Protein AF-A0A1C4ZMC4-F1 (afdb_monomer_lite)

Organism: NCBI:txid121616

Secondary structure (DSSP, 8-state):
-EEETTEEEE----B--HHHHHHHHHSTTGGGS------TTT-TT--GGGBPEEEEETTEEEEE------SSS---

Structure (mmCIF, N/CA/C/O backbone):
data_AF-A0A1C4ZMC4-F1
#
_entry.id   AF-A0A1C4ZMC4-F1
#
loop_
_atom_site.group_PDB
_atom_site.id
_atom_site.type_symbol
_atom_site.label_atom_id
_atom_site.label_alt_id
_atom_site.label_comp_id
_atom_site.label_asym_id
_atom_site.label_entity_id
_atom_site.label_seq_id
_atom_site.pdbx_PDB_ins_code
_atom_site.Cartn_x
_atom_site.Cartn_y
_atom_site.Cartn_z
_atom_site.occupancy
_atom_site.B_iso_or_equiv
_atom_site.auth_seq_id
_atom_site.auth_comp_id
_atom_site.auth_asym_id
_atom_site.auth_atom_id
_atom_site.pdbx_PDB_model_num
ATOM 1 N N . MET A 1 1 ? 12.102 -1.773 -3.789 1.00 90.62 1 MET A N 1
ATOM 2 C CA . MET A 1 1 ? 13.174 -1.637 -4.801 1.00 90.62 1 MET A CA 1
ATOM 3 C C . MET A 1 1 ? 13.533 -3.026 -5.289 1.00 90.62 1 MET A C 1
ATOM 5 O O . MET A 1 1 ? 13.650 -3.916 -4.454 1.00 90.62 1 MET A O 1
ATOM 9 N N . VAL A 1 2 ? 13.655 -3.215 -6.602 1.00 91.25 2 VAL A N 1
ATOM 10 C CA . VAL A 1 2 ? 13.976 -4.511 -7.219 1.00 91.25 2 VAL A CA 1
ATOM 11 C C . VAL A 1 2 ? 15.345 -4.422 -7.885 1.00 91.25 2 VAL A C 1
ATOM 13 O O . VAL A 1 2 ? 15.631 -3.447 -8.583 1.00 91.25 2 VAL A O 1
ATOM 16 N N . HIS A 1 3 ? 16.182 -5.433 -7.649 1.00 92.31 3 HIS A N 1
ATOM 17 C CA . HIS A 1 3 ? 17.475 -5.599 -8.306 1.00 92.31 3 HIS A CA 1
ATOM 18 C C . HIS A 1 3 ? 17.520 -6.936 -9.045 1.00 92.31 3 HIS A C 1
ATOM 20 O O . HIS A 1 3 ? 17.128 -7.961 -8.485 1.00 92.31 3 HIS A O 1
ATOM 26 N N . VAL A 1 4 ? 18.038 -6.927 -10.272 1.00 89.50 4 VAL A N 1
ATOM 27 C CA . VAL A 1 4 ? 18.287 -8.115 -11.098 1.00 89.50 4 VAL A CA 1
ATOM 28 C C . VAL A 1 4 ? 19.732 -8.038 -11.580 1.00 89.50 4 VAL A C 1
ATOM 30 O O . VAL A 1 4 ? 20.174 -6.991 -12.026 1.00 89.50 4 VAL A O 1
ATOM 33 N N . ALA A 1 5 ? 20.495 -9.125 -11.435 1.00 90.25 5 ALA A N 1
ATOM 34 C CA . ALA A 1 5 ? 21.912 -9.178 -11.827 1.00 90.25 5 ALA A CA 1
ATOM 35 C C . ALA A 1 5 ? 22.799 -8.043 -11.249 1.00 90.25 5 ALA A C 1
ATOM 37 O O . ALA A 1 5 ? 23.770 -7.637 -11.873 1.00 90.25 5 ALA A O 1
ATOM 38 N N . ASN A 1 6 ? 22.503 -7.590 -10.021 1.00 89.25 6 ASN A N 1
ATOM 39 C CA . ASN A 1 6 ? 23.101 -6.436 -9.320 1.00 89.25 6 ASN A CA 1
ATOM 40 C C . ASN A 1 6 ? 22.709 -5.045 -9.842 1.00 89.25 6 ASN A C 1
ATOM 42 O O . ASN A 1 6 ? 23.014 -4.061 -9.166 1.00 89.25 6 ASN A O 1
ATOM 46 N N . ASP A 1 7 ? 21.949 -4.952 -10.928 1.00 87.44 7 ASP A N 1
ATOM 47 C CA . ASP A 1 7 ? 21.415 -3.690 -11.426 1.00 87.44 7 ASP A CA 1
ATOM 48 C C . ASP A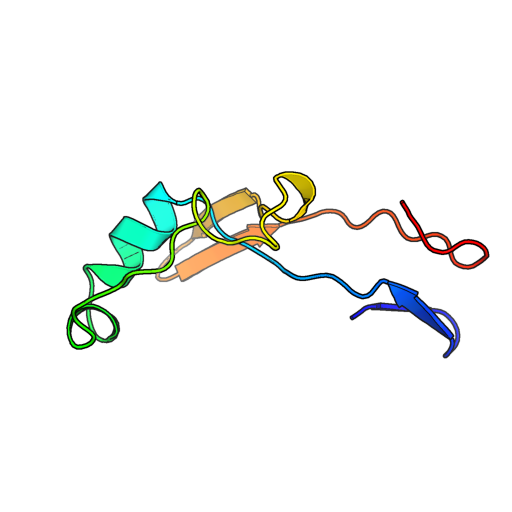 1 7 ? 20.050 -3.393 -10.809 1.00 87.44 7 ASP A C 1
ATOM 50 O O . ASP A 1 7 ? 19.231 -4.283 -10.561 1.00 87.44 7 ASP A O 1
ATOM 54 N N . ARG A 1 8 ? 19.807 -2.116 -10.506 1.00 90.31 8 ARG A N 1
ATOM 55 C CA . ARG A 1 8 ? 18.515 -1.654 -9.997 1.00 90.31 8 ARG A CA 1
ATOM 56 C C . ARG A 1 8 ? 17.570 -1.456 -11.177 1.00 90.31 8 ARG A C 1
ATOM 58 O O . ARG A 1 8 ? 17.782 -0.533 -11.948 1.00 90.31 8 ARG A O 1
ATOM 65 N N . VAL A 1 9 ? 16.511 -2.261 -11.245 1.00 90.44 9 VAL A N 1
ATOM 66 C CA . VAL A 1 9 ? 15.579 -2.298 -12.392 1.00 90.44 9 VAL A CA 1
ATOM 67 C C . VAL A 1 9 ? 14.212 -1.669 -12.104 1.00 90.44 9 VAL A C 1
ATOM 69 O O . VAL A 1 9 ? 13.453 -1.386 -13.021 1.00 90.44 9 VAL A O 1
ATOM 72 N N . LEU A 1 10 ? 13.864 -1.459 -10.827 1.00 89.88 10 LEU A N 1
ATOM 73 C CA . LEU A 1 10 ? 12.617 -0.789 -10.443 1.00 89.88 10 LEU A CA 1
ATOM 74 C C . LEU A 1 10 ? 12.736 -0.113 -9.073 1.00 89.88 10 LEU A C 1
ATOM 76 O O . LEU A 1 10 ? 13.097 -0.735 -8.063 1.00 89.88 10 LEU A O 1
ATOM 80 N N . THR A 1 11 ? 12.343 1.159 -9.020 1.00 92.19 11 THR A N 1
ATOM 81 C CA . THR A 1 11 ? 12.059 1.881 -7.774 1.00 92.19 11 THR A CA 1
ATOM 82 C C . THR A 1 11 ? 10.594 2.287 -7.776 1.00 92.19 11 THR A C 1
ATOM 84 O O . THR A 1 11 ? 10.177 3.088 -8.599 1.00 92.19 11 THR A O 1
ATOM 87 N N . THR A 1 12 ? 9.819 1.727 -6.853 1.00 92.81 12 THR A N 1
ATOM 88 C CA . THR A 1 12 ? 8.381 1.983 -6.724 1.00 92.81 12 THR A CA 1
ATOM 89 C C . THR A 1 12 ? 7.966 1.904 -5.255 1.00 92.81 12 THR A C 1
ATOM 91 O O . THR A 1 12 ? 8.787 1.544 -4.399 1.00 92.81 12 THR A O 1
ATOM 94 N N . GLN A 1 13 ? 6.707 2.224 -4.975 1.00 95.44 13 GLN A N 1
ATOM 95 C CA . GLN A 1 13 ? 6.062 2.050 -3.678 1.00 95.44 13 GLN A CA 1
ATOM 96 C C . GLN A 1 13 ? 4.947 1.008 -3.773 1.00 95.44 13 GLN A C 1
ATOM 98 O O . GLN A 1 13 ? 4.559 0.582 -4.858 1.00 95.44 13 GLN A O 1
ATOM 103 N N . LEU A 1 14 ? 4.477 0.562 -2.613 1.00 97.12 14 LEU A N 1
ATOM 104 C CA . LEU A 1 14 ? 3.340 -0.337 -2.482 1.00 97.12 14 LEU A CA 1
ATOM 105 C C . LEU A 1 14 ? 2.275 0.381 -1.675 1.00 97.12 14 LEU A C 1
ATOM 107 O O . LEU A 1 14 ? 2.582 0.955 -0.630 1.00 97.12 14 LEU A O 1
ATOM 111 N N . MET A 1 15 ? 1.043 0.333 -2.157 1.00 98.19 15 MET A N 1
ATOM 112 C CA . MET A 1 15 ? -0.100 0.973 -1.526 1.00 98.19 15 MET A CA 1
ATOM 113 C C . MET A 1 15 ? -1.206 -0.055 -1.285 1.00 98.19 15 MET A C 1
ATOM 115 O O . MET A 1 15 ? -1.281 -1.101 -1.936 1.00 98.19 15 MET A O 1
ATOM 119 N N . PHE A 1 16 ? -2.053 0.238 -0.306 1.00 98.44 16 PHE A N 1
ATOM 120 C CA . PHE A 1 16 ? -3.224 -0.562 0.036 1.00 98.44 16 PHE A CA 1
ATOM 121 C C . PHE A 1 16 ? -4.491 0.143 -0.430 1.00 98.44 16 PHE A C 1
ATOM 123 O O . PHE A 1 16 ? -4.516 1.368 -0.559 1.00 98.44 16 PHE A O 1
ATOM 130 N N . ASP A 1 17 ? -5.549 -0.636 -0.644 1.00 98.12 17 ASP A N 1
ATOM 131 C CA . ASP A 1 17 ? -6.882 -0.089 -0.868 1.00 98.12 17 ASP A CA 1
ATOM 132 C C . ASP A 1 17 ? -7.304 0.825 0.300 1.00 98.12 17 ASP A C 1
ATOM 134 O O . ASP A 1 17 ? -7.033 0.542 1.472 1.00 98.12 17 ASP A O 1
ATOM 138 N N . GLU A 1 18 ? -7.972 1.934 -0.013 1.00 98.25 18 GLU A N 1
ATOM 139 C CA . GLU A 1 18 ? -8.290 2.959 0.983 1.00 98.25 18 GLU A CA 1
ATOM 140 C C . GLU A 1 18 ? -9.319 2.482 2.025 1.00 98.25 18 GLU A C 1
ATOM 142 O O . GLU A 1 18 ? -9.272 2.889 3.192 1.00 98.25 18 GLU A O 1
ATOM 147 N N . ALA A 1 19 ? -10.220 1.565 1.658 1.00 97.38 19 ALA A N 1
ATOM 148 C CA . ALA A 1 19 ? -11.150 0.973 2.615 1.00 97.38 19 ALA A CA 1
ATOM 149 C C . ALA A 1 19 ? -10.415 0.074 3.623 1.00 97.38 19 ALA A C 1
ATOM 151 O O . ALA A 1 19 ? -10.736 0.082 4.819 1.00 97.38 19 ALA A O 1
ATOM 152 N N . LEU A 1 20 ? -9.386 -0.651 3.166 1.00 97.62 20 LEU A N 1
ATOM 153 C CA . LEU A 1 20 ? -8.521 -1.429 4.051 1.00 97.62 20 LEU A CA 1
ATOM 154 C C . LEU A 1 20 ? -7.718 -0.511 4.980 1.00 97.62 20 LEU A C 1
ATOM 156 O O . LEU A 1 20 ? -7.718 -0.738 6.190 1.00 97.62 20 LEU A O 1
ATOM 160 N N . ASN A 1 21 ? -7.114 0.560 4.453 1.00 97.75 21 ASN A N 1
ATOM 161 C CA . ASN A 1 21 ? -6.420 1.559 5.273 1.00 97.75 21 ASN A CA 1
ATOM 162 C C . ASN A 1 21 ? -7.338 2.091 6.378 1.00 97.75 21 ASN A C 1
ATOM 164 O O . ASN A 1 21 ? -6.979 2.057 7.552 1.00 97.75 21 ASN A O 1
ATOM 168 N N . SER A 1 22 ? -8.550 2.517 6.023 1.00 97.19 22 SER A N 1
ATOM 169 C CA . SER A 1 22 ? -9.528 3.044 6.981 1.00 97.19 22 SER A CA 1
ATOM 170 C C . SER A 1 22 ? -9.862 2.044 8.094 1.00 97.19 22 SER A C 1
ATOM 172 O O . SER A 1 22 ? -9.952 2.425 9.261 1.00 97.19 22 SER A O 1
ATOM 174 N N . THR A 1 23 ? -9.983 0.760 7.750 1.00 95.94 23 THR A N 1
ATOM 175 C CA . THR A 1 23 ? -10.229 -0.322 8.715 1.00 95.94 23 THR A CA 1
ATOM 176 C C . THR A 1 23 ? -9.046 -0.506 9.667 1.00 95.94 23 THR A C 1
ATOM 178 O O . THR A 1 23 ? -9.229 -0.533 10.884 1.00 95.94 23 THR A O 1
ATOM 181 N N . VAL A 1 24 ? -7.822 -0.573 9.134 1.00 96.12 24 VAL A N 1
ATOM 182 C CA . VAL A 1 24 ? -6.600 -0.764 9.932 1.00 96.12 24 VAL A CA 1
ATOM 183 C C . VAL A 1 24 ? -6.330 0.439 10.838 1.00 96.12 24 VAL A C 1
ATOM 185 O O . VAL A 1 24 ? -6.043 0.258 12.021 1.00 96.12 24 VAL A O 1
ATOM 188 N N . TYR A 1 25 ? -6.485 1.667 10.332 1.00 97.12 25 TYR A N 1
ATOM 189 C CA . TYR A 1 25 ? -6.294 2.893 11.115 1.00 97.12 25 TYR A CA 1
ATOM 190 C C . TYR A 1 25 ? -7.323 3.058 12.245 1.00 97.12 25 TYR A C 1
ATOM 192 O O . TYR A 1 25 ? -7.034 3.729 13.233 1.00 97.12 25 TYR A O 1
ATOM 200 N N . ALA A 1 26 ? -8.503 2.439 12.143 1.00 96.62 26 ALA A N 1
ATOM 201 C CA . ALA A 1 26 ? -9.503 2.444 13.212 1.00 96.62 26 ALA A CA 1
ATOM 202 C C . ALA A 1 26 ? -9.184 1.458 14.356 1.00 96.62 26 ALA A C 1
ATOM 204 O O . ALA A 1 26 ? -9.748 1.579 15.448 1.00 96.62 26 ALA A O 1
ATOM 205 N N . ALA A 1 27 ? -8.271 0.506 14.143 1.00 96.19 27 ALA A N 1
ATOM 206 C CA . ALA A 1 27 ? -7.875 -0.493 15.130 1.00 96.19 27 ALA A CA 1
ATOM 207 C C . ALA A 1 27 ? -6.607 -0.089 15.902 1.00 96.19 27 ALA A C 1
ATOM 209 O O . ALA A 1 27 ? -5.759 0.662 15.420 1.00 96.19 27 ALA A O 1
ATOM 210 N N . ALA A 1 28 ? -6.448 -0.607 17.124 1.00 96.19 28 ALA A N 1
ATOM 211 C CA . ALA A 1 28 ? -5.208 -0.436 17.876 1.00 96.19 28 ALA A CA 1
ATOM 212 C C . ALA A 1 28 ? -4.050 -1.207 17.199 1.00 96.19 28 ALA A C 1
ATOM 214 O O . ALA A 1 28 ? -4.276 -2.304 16.691 1.00 96.19 28 ALA A O 1
ATOM 215 N N . PRO A 1 29 ? -2.809 -0.688 17.221 1.00 96.25 29 PRO A N 1
ATOM 216 C CA . PRO A 1 29 ? -2.386 0.553 17.876 1.00 96.25 29 PRO A CA 1
ATOM 217 C C . PRO A 1 29 ? -2.580 1.817 17.020 1.00 96.25 29 PRO A C 1
ATOM 219 O O . PRO A 1 29 ? -2.375 2.918 17.525 1.00 96.25 29 PRO A O 1
ATOM 222 N N . TYR A 1 30 ? -2.967 1.685 15.749 1.00 96.88 30 TYR A N 1
ATOM 223 C CA . TYR A 1 30 ? -3.035 2.798 14.797 1.00 96.88 30 TYR A CA 1
ATOM 224 C C . TYR A 1 30 ? -4.083 3.848 15.163 1.00 96.88 30 TYR A C 1
ATOM 226 O O . TYR A 1 30 ? -3.837 5.033 14.967 1.00 96.88 30 TYR A O 1
ATOM 234 N N . SER A 1 31 ? -5.185 3.446 15.793 1.00 97.75 31 SER A N 1
ATOM 235 C CA . SER A 1 31 ? -6.234 4.361 16.255 1.00 97.75 31 SER A CA 1
ATOM 236 C C . SER A 1 31 ? -5.781 5.352 17.328 1.00 97.75 31 SER A C 1
ATOM 238 O O . SER A 1 31 ? -6.444 6.366 17.545 1.00 97.75 31 SER A O 1
ATOM 240 N N . ALA A 1 32 ? -4.636 5.108 17.979 1.00 97.88 32 ALA A N 1
ATOM 241 C CA . ALA A 1 32 ? -4.009 6.086 18.866 1.00 97.88 32 ALA A CA 1
ATOM 242 C C . ALA A 1 32 ? -3.416 7.282 18.095 1.00 97.88 32 ALA A C 1
ATOM 244 O O . ALA A 1 32 ? -3.228 8.357 18.667 1.00 97.88 32 ALA A O 1
ATOM 245 N N . HIS A 1 33 ? -3.124 7.113 16.802 1.00 95.44 33 HIS A N 1
ATOM 246 C CA . HIS A 1 33 ? -2.677 8.179 15.920 1.00 95.44 33 HIS A CA 1
ATOM 247 C C . HIS A 1 33 ? -3.885 8.864 15.271 1.00 95.44 33 HIS A C 1
ATOM 249 O O . HIS A 1 33 ? -4.520 8.337 14.361 1.00 95.44 33 HIS A O 1
ATOM 255 N N . THR A 1 34 ? -4.212 10.056 15.768 1.00 94.75 34 THR A N 1
ATOM 256 C CA . THR A 1 34 ? -5.348 10.854 15.290 1.00 94.75 34 THR A CA 1
ATOM 257 C C . THR A 1 34 ? -4.898 11.935 14.310 1.00 94.75 34 THR A C 1
ATOM 259 O O . THR A 1 34 ? -3.735 12.333 14.307 1.00 94.75 34 THR A O 1
ATOM 262 N N . GLY A 1 35 ? -5.831 12.432 13.492 1.00 95.19 35 GLY A N 1
ATOM 263 C CA . GLY A 1 35 ? -5.561 13.528 12.555 1.00 95.19 35 GLY A CA 1
ATOM 264 C C . GLY A 1 35 ? -4.917 13.099 11.237 1.00 95.19 35 GLY A C 1
ATOM 265 O O . GLY A 1 35 ? -4.200 13.896 10.645 1.00 95.19 35 GLY A O 1
ATOM 266 N N . ARG A 1 36 ? -5.171 11.866 10.774 1.00 94.81 36 ARG A N 1
ATOM 267 C CA . ARG A 1 36 ? -4.776 11.413 9.433 1.00 94.81 36 ARG A CA 1
ATOM 268 C C . ARG A 1 36 ? -5.285 12.402 8.378 1.00 94.81 36 ARG A C 1
ATOM 270 O O . ARG A 1 36 ? -6.489 12.626 8.276 1.00 94.81 36 ARG A O 1
ATOM 277 N N . ASP A 1 37 ? -4.363 12.954 7.601 1.00 95.69 37 ASP A N 1
ATOM 278 C CA . ASP A 1 37 ? -4.620 13.936 6.543 1.00 95.69 37 ASP A CA 1
ATOM 279 C C . ASP A 1 37 ? -4.202 13.442 5.151 1.00 95.69 37 ASP A C 1
ATOM 281 O O . ASP A 1 37 ? -4.529 14.085 4.158 1.00 95.69 37 ASP A O 1
ATOM 285 N N . THR A 1 38 ? -3.533 12.289 5.078 1.00 95.56 38 THR A N 1
ATOM 286 C CA . THR A 1 38 ? -3.060 11.680 3.834 1.00 95.56 38 THR A CA 1
ATOM 287 C C . THR A 1 38 ? -3.848 10.405 3.524 1.00 95.56 38 THR A C 1
ATOM 289 O O . THR A 1 38 ? -3.911 9.465 4.329 1.00 95.56 38 THR A O 1
ATOM 292 N N . PHE A 1 39 ? -4.448 10.387 2.343 1.00 97.81 39 PHE A N 1
ATOM 293 C CA . PHE A 1 39 ? -5.283 9.343 1.763 1.00 97.81 39 PHE A CA 1
ATOM 294 C C . PHE A 1 39 ? -4.825 9.101 0.326 1.00 97.81 39 PHE A C 1
ATOM 296 O O . PHE A 1 39 ? -4.196 9.966 -0.281 1.00 97.81 39 PHE A O 1
ATOM 303 N N . ASN A 1 40 ? -5.162 7.947 -0.246 1.00 98.06 40 ASN A N 1
ATOM 304 C CA . ASN A 1 40 ? -4.769 7.647 -1.625 1.00 98.06 40 ASN A CA 1
ATOM 305 C C . ASN A 1 40 ? -5.231 8.727 -2.631 1.00 98.06 40 ASN A C 1
ATOM 307 O O . ASN A 1 40 ? -4.544 8.981 -3.611 1.00 98.06 40 ASN A O 1
ATOM 311 N N . ASP A 1 41 ? -6.376 9.381 -2.398 1.00 97.75 41 ASP A N 1
ATOM 312 C CA . ASP A 1 41 ? -6.931 10.398 -3.304 1.00 97.75 41 ASP A CA 1
ATOM 313 C C . ASP A 1 41 ? -6.226 11.766 -3.240 1.00 97.75 41 ASP A C 1
ATOM 315 O O . ASP A 1 41 ? -6.364 12.566 -4.169 1.00 97.75 41 ASP A O 1
ATOM 319 N N . ASN A 1 42 ? -5.471 12.038 -2.171 1.00 97.19 42 ASN A N 1
ATOM 320 C CA . ASN A 1 42 ? -4.771 13.302 -1.951 1.00 97.19 42 ASN A CA 1
ATOM 321 C C . ASN A 1 42 ? -3.242 13.149 -1.846 1.00 97.19 42 ASN A C 1
ATOM 323 O O . ASN A 1 42 ? -2.534 14.144 -1.666 1.00 97.19 42 ASN A O 1
ATOM 327 N N . ASP A 1 43 ? -2.736 11.927 -2.014 1.00 97.75 43 ASP A N 1
ATOM 328 C CA . ASP A 1 43 ? -1.316 11.631 -2.117 1.00 97.75 43 ASP A CA 1
ATOM 329 C C . ASP A 1 43 ? -0.827 11.806 -3.568 1.00 97.75 43 ASP A C 1
ATOM 331 O O . ASP A 1 43 ? -1.207 11.075 -4.482 1.00 97.75 43 ASP A O 1
ATOM 335 N N . ASN A 1 44 ? 0.065 12.776 -3.792 1.00 97.25 44 ASN A N 1
ATOM 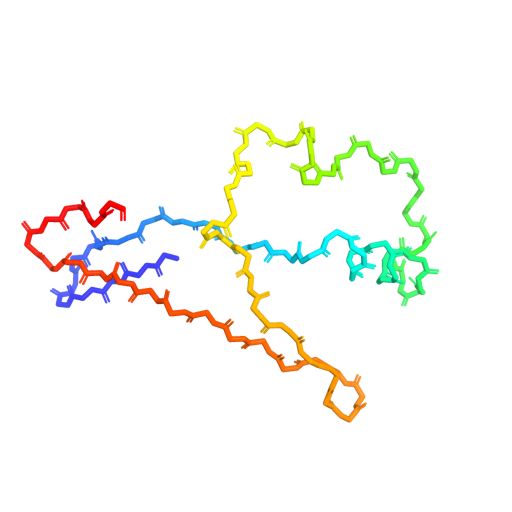336 C CA . ASN A 1 44 ? 0.570 13.132 -5.124 1.00 97.25 44 ASN A CA 1
ATOM 337 C C . ASN A 1 44 ? 1.410 12.034 -5.800 1.00 97.25 44 ASN A C 1
ATOM 339 O O . ASN A 1 44 ? 1.698 12.147 -6.992 1.00 97.25 44 ASN A O 1
ATOM 343 N N . ILE A 1 45 ? 1.853 11.017 -5.058 1.00 96.19 45 ILE A N 1
ATOM 344 C CA . ILE A 1 45 ? 2.588 9.867 -5.608 1.00 96.19 45 ILE A CA 1
ATOM 345 C C . ILE A 1 45 ? 1.704 8.627 -5.784 1.00 96.19 45 ILE A C 1
ATOM 347 O O . ILE A 1 45 ? 2.212 7.586 -6.203 1.00 96.19 45 ILE A O 1
ATOM 351 N N . TYR A 1 46 ? 0.405 8.721 -5.474 1.00 97.44 46 TYR A N 1
ATOM 352 C CA . TYR A 1 46 ? -0.529 7.623 -5.675 1.00 97.44 46 TYR A CA 1
ATOM 353 C C . TYR A 1 46 ? -0.607 7.224 -7.149 1.00 97.44 46 TYR A C 1
ATOM 355 O O . TYR A 1 46 ? -0.799 8.051 -8.044 1.00 97.44 46 TYR A O 1
ATOM 363 N N . ALA A 1 47 ? -0.512 5.920 -7.388 1.00 95.88 47 ALA A N 1
ATOM 364 C CA . ALA A 1 47 ? -0.840 5.314 -8.663 1.00 95.88 47 ALA A CA 1
ATOM 365 C C . ALA A 1 47 ? -1.572 3.995 -8.419 1.00 95.88 47 ALA A C 1
ATOM 367 O O . ALA A 1 47 ? -1.153 3.182 -7.596 1.00 95.88 47 ALA A O 1
ATOM 368 N N . GLU A 1 48 ? -2.636 3.748 -9.184 1.00 95.62 48 GLU A N 1
ATOM 369 C CA . GLU A 1 48 ? -3.429 2.516 -9.08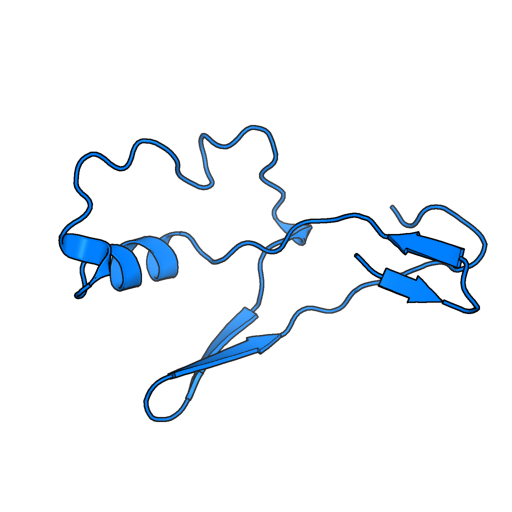2 1.00 95.62 48 GLU A CA 1
ATOM 370 C C . GLU A 1 48 ? -2.574 1.255 -9.303 1.00 95.62 48 GLU A C 1
ATOM 372 O O . GLU A 1 48 ? -2.802 0.222 -8.683 1.00 95.62 48 GLU A O 1
ATOM 377 N N . THR A 1 49 ? -1.517 1.354 -10.113 1.00 93.88 49 THR A N 1
ATOM 378 C CA . THR A 1 49 ? -0.552 0.270 -10.353 1.00 93.88 49 THR A CA 1
ATOM 379 C C . THR A 1 49 ? 0.277 -0.113 -9.122 1.00 93.88 49 THR A C 1
ATOM 381 O O . THR A 1 49 ? 0.921 -1.159 -9.139 1.00 93.88 49 THR A O 1
ATOM 384 N N . MET A 1 50 ? 0.262 0.692 -8.053 1.00 96.06 50 MET A N 1
ATOM 385 C CA . MET A 1 50 ? 0.907 0.387 -6.770 1.00 96.06 50 MET A CA 1
ATOM 386 C C . MET A 1 50 ? -0.020 -0.355 -5.798 1.00 96.06 50 MET A C 1
ATOM 388 O O . MET A 1 50 ? 0.448 -0.793 -4.743 1.00 96.06 50 MET A O 1
ATOM 392 N N . LEU A 1 51 ? -1.315 -0.499 -6.118 1.00 97.75 51 LEU A N 1
ATOM 393 C CA . LEU A 1 51 ? -2.275 -1.171 -5.247 1.00 97.75 51 LEU A CA 1
ATOM 394 C C . LEU A 1 51 ? -2.047 -2.682 -5.220 1.00 97.75 51 LEU A C 1
ATOM 396 O O . LEU A 1 51 ? -2.137 -3.382 -6.231 1.00 97.75 51 LEU A O 1
ATOM 400 N 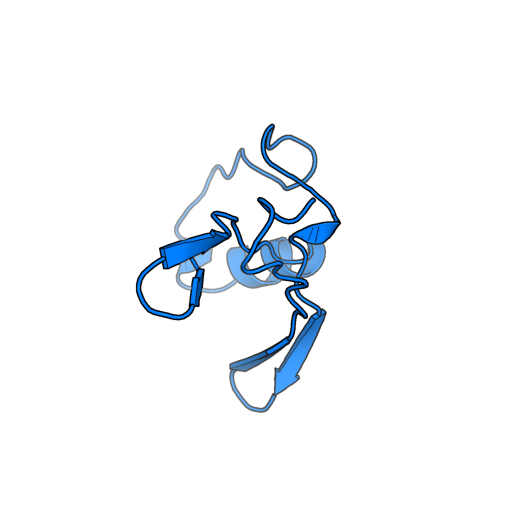N . MET A 1 52 ? -1.803 -3.203 -4.021 1.00 98.31 52 MET A N 1
ATOM 401 C CA . MET A 1 52 ? -1.744 -4.640 -3.791 1.00 98.31 52 MET A CA 1
ATOM 402 C C . MET A 1 52 ? -3.147 -5.238 -3.718 1.00 98.31 52 MET A C 1
ATOM 404 O O . MET A 1 52 ? -4.065 -4.658 -3.136 1.00 98.31 52 MET A O 1
ATOM 408 N N . LYS A 1 53 ? -3.302 -6.462 -4.225 1.00 98.19 53 LYS A N 1
ATOM 409 C CA . LYS A 1 53 ? -4.492 -7.266 -3.951 1.00 98.19 53 LYS A CA 1
ATOM 410 C C . LYS A 1 53 ? -4.329 -7.933 -2.594 1.00 98.19 53 LYS A C 1
ATOM 412 O O . LYS A 1 53 ? -3.389 -8.704 -2.412 1.00 98.19 53 LYS A O 1
ATOM 417 N N . VAL A 1 54 ? -5.257 -7.672 -1.679 1.00 98.25 54 VAL A N 1
ATOM 418 C CA . VAL A 1 54 ? -5.188 -8.151 -0.294 1.00 98.25 54 VAL A CA 1
ATOM 419 C C . VAL A 1 54 ? -6.412 -8.983 0.060 1.00 98.25 54 VAL A C 1
ATOM 421 O O . VAL A 1 54 ? -7.525 -8.675 -0.365 1.00 98.25 54 VAL A O 1
ATOM 424 N N . VAL A 1 55 ? -6.198 -10.039 0.838 1.00 97.44 55 VAL A N 1
ATOM 425 C CA . VAL A 1 55 ? -7.246 -10.831 1.487 1.00 97.44 55 VAL A CA 1
ATOM 426 C C . VAL A 1 55 ? -6.901 -11.022 2.962 1.00 97.44 55 VAL A C 1
ATOM 428 O O . VAL A 1 55 ? -5.723 -11.042 3.321 1.00 97.44 55 VAL A O 1
ATOM 431 N N . GLU A 1 56 ? -7.914 -11.168 3.811 1.00 95.94 56 GLU A N 1
ATOM 432 C CA . GLU A 1 56 ? -7.712 -11.656 5.179 1.00 95.94 56 GLU A CA 1
ATOM 433 C C . GLU A 1 56 ? -7.230 -13.113 5.134 1.00 95.94 56 GLU A C 1
ATOM 435 O O . GLU A 1 56 ? -7.738 -13.921 4.350 1.00 95.94 56 GLU A O 1
ATOM 440 N N . ASP A 1 57 ? -6.243 -13.443 5.963 1.00 97.44 57 ASP A N 1
ATOM 441 C CA . ASP A 1 57 ? -5.704 -14.795 6.105 1.00 97.44 57 ASP A CA 1
ATOM 442 C C . ASP A 1 57 ? -5.321 -15.036 7.571 1.00 97.44 57 ASP A C 1
ATOM 444 O O . ASP A 1 57 ? -4.339 -14.490 8.078 1.00 97.44 57 ASP A O 1
ATOM 448 N N . GLY A 1 58 ? -6.141 -15.818 8.279 1.00 95.38 58 GLY A N 1
ATOM 449 C CA . GLY A 1 58 ? -5.963 -16.086 9.706 1.00 95.38 58 GLY A CA 1
ATOM 450 C C . GLY A 1 58 ? -6.071 -14.826 10.569 1.00 95.38 58 GLY A C 1
ATOM 451 O O . GLY A 1 58 ? -7.103 -14.161 10.585 1.00 95.38 58 GLY A O 1
ATOM 452 N N . ASP A 1 59 ? -5.014 -14.533 11.325 1.00 93.50 59 ASP A N 1
ATOM 453 C CA . ASP A 1 59 ? -4.876 -13.343 12.172 1.00 93.50 59 ASP A CA 1
ATOM 454 C C . ASP A 1 59 ? -4.185 -12.168 11.454 1.00 93.50 59 ASP A C 1
ATOM 456 O O . ASP A 1 59 ? -3.827 -11.172 12.088 1.00 93.50 59 ASP A O 1
ATOM 460 N N . GLY A 1 60 ? -4.009 -12.264 10.133 1.00 94.19 60 GLY A N 1
ATOM 461 C CA . GLY A 1 60 ? -3.341 -11.257 9.323 1.00 94.19 60 GLY A CA 1
ATOM 462 C C . GLY A 1 60 ? -3.930 -11.104 7.924 1.00 94.19 60 GLY A C 1
ATOM 463 O O . GLY A 1 60 ? -5.106 -11.358 7.670 1.00 94.19 60 GLY A O 1
ATOM 464 N N . HIS A 1 61 ? -3.086 -10.630 7.010 1.00 97.38 61 HIS A N 1
ATOM 465 C CA . HIS A 1 61 ? -3.452 -10.371 5.624 1.00 97.38 61 HIS A CA 1
ATOM 466 C C . HIS A 1 61 ? -2.438 -11.012 4.682 1.00 97.38 61 HIS A C 1
ATOM 468 O O . HIS A 1 61 ? -1.228 -10.880 4.876 1.00 97.38 61 HIS A O 1
ATOM 474 N N . LEU A 1 62 ? -2.932 -11.622 3.609 1.00 97.94 62 LEU A N 1
ATOM 475 C CA . LEU A 1 62 ? -2.126 -12.055 2.478 1.00 97.94 62 LEU A CA 1
ATOM 476 C C . LEU A 1 62 ? -2.262 -11.031 1.352 1.00 97.94 62 LEU A C 1
ATOM 478 O O . LEU A 1 62 ? -3.366 -10.735 0.898 1.00 97.94 62 LEU A O 1
ATOM 482 N N . SER A 1 63 ? -1.129 -10.502 0.892 1.00 9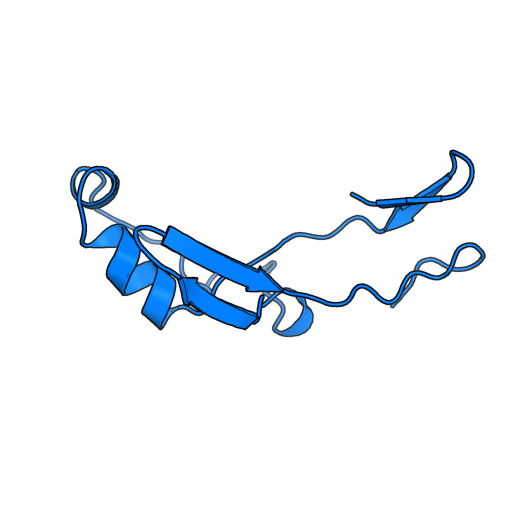7.56 63 SER A N 1
ATOM 483 C CA . SER A 1 63 ? -1.076 -9.481 -0.158 1.00 97.56 63 SER A CA 1
ATOM 484 C C . SER A 1 63 ? -0.239 -9.955 -1.339 1.00 97.56 63 SER A C 1
ATOM 486 O O . SER A 1 63 ? 0.815 -10.562 -1.149 1.00 97.56 63 SER A O 1
ATOM 488 N N . VAL A 1 64 ? -0.689 -9.658 -2.559 1.00 97.81 64 VAL A N 1
ATOM 489 C CA . VAL A 1 64 ? 0.029 -9.981 -3.798 1.00 97.81 64 VAL A CA 1
ATOM 490 C C . VAL A 1 64 ? 0.006 -8.811 -4.778 1.00 97.81 64 VAL A C 1
ATOM 492 O O . VAL A 1 64 ? -0.998 -8.111 -4.919 1.00 97.81 64 VAL A O 1
ATOM 495 N N . ILE A 1 65 ? 1.115 -8.629 -5.490 1.00 96.31 65 ILE A N 1
ATOM 496 C CA . ILE A 1 65 ? 1.259 -7.697 -6.609 1.00 96.31 65 ILE A CA 1
ATOM 497 C C . ILE A 1 65 ? 2.271 -8.279 -7.596 1.00 96.31 65 ILE A C 1
ATOM 499 O O . ILE A 1 65 ? 3.252 -8.903 -7.190 1.00 96.31 65 ILE A O 1
ATOM 503 N N . ASN A 1 66 ? 2.019 -8.104 -8.890 1.00 94.25 66 ASN A N 1
ATOM 504 C CA . ASN A 1 66 ? 2.954 -8.506 -9.933 1.00 94.25 66 ASN A CA 1
ATOM 505 C C . ASN A 1 66 ? 3.769 -7.288 -10.353 1.00 94.25 66 ASN A C 1
ATOM 507 O O . ASN A 1 66 ? 3.195 -6.274 -10.742 1.00 94.25 66 ASN A O 1
ATOM 511 N N . PHE A 1 67 ? 5.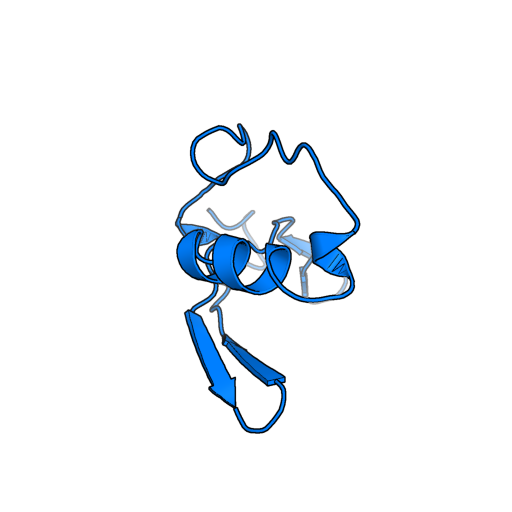093 -7.408 -10.328 1.00 90.81 67 PHE A N 1
ATOM 512 C CA . PHE A 1 67 ? 5.968 -6.425 -10.950 1.00 90.81 67 PHE A CA 1
ATOM 513 C C . PHE A 1 67 ? 6.396 -6.917 -12.324 1.00 90.81 67 PHE A C 1
ATOM 515 O O . PHE A 1 67 ? 7.086 -7.930 -12.441 1.00 90.81 67 PHE A O 1
ATOM 522 N N . SER A 1 68 ? 6.018 -6.169 -13.352 1.00 86.12 68 SER A N 1
ATOM 523 C CA . SER A 1 68 ? 6.684 -6.246 -14.646 1.00 86.12 68 SER A CA 1
ATOM 524 C C . SER A 1 68 ? 7.966 -5.431 -14.537 1.00 86.12 68 SER A C 1
ATOM 526 O O . SER A 1 68 ? 7.912 -4.215 -14.385 1.00 86.12 68 SER A O 1
ATOM 528 N N . VAL A 1 69 ? 9.114 -6.103 -14.546 1.00 82.88 69 VAL A N 1
ATOM 529 C CA . VAL A 1 69 ? 10.425 -5.449 -14.578 1.00 82.88 69 VAL A CA 1
ATOM 530 C C . VAL A 1 69 ? 11.099 -5.793 -15.890 1.00 82.88 69 VAL A C 1
ATOM 532 O O . VAL A 1 69 ? 11.050 -6.943 -16.328 1.00 82.88 69 VAL A O 1
ATOM 535 N N . ASP A 1 70 ? 11.713 -4.799 -16.510 1.00 74.19 70 ASP A N 1
ATOM 536 C CA . ASP A 1 70 ? 12.601 -5.004 -17.640 1.00 74.19 70 ASP A CA 1
ATOM 537 C C . ASP A 1 70 ? 14.038 -4.835 -17.122 1.00 74.19 70 ASP A C 1
ATOM 539 O O . ASP A 1 70 ? 14.343 -3.905 -16.378 1.00 74.19 70 ASP A O 1
ATOM 543 N N . ALA A 1 71 ? 14.894 -5.821 -17.397 1.00 63.25 71 ALA A N 1
ATOM 544 C CA . ALA A 1 71 ? 16.295 -5.774 -16.985 1.00 63.25 71 ALA A CA 1
ATOM 545 C C . ALA A 1 71 ? 17.116 -4.822 -17.872 1.00 63.25 71 ALA A C 1
ATOM 547 O O . ALA A 1 71 ? 18.166 -4.351 -17.441 1.00 63.25 71 ALA A O 1
ATOM 548 N N . ASP A 1 72 ? 16.604 -4.514 -19.070 1.00 63.56 72 ASP A N 1
ATOM 549 C CA . ASP A 1 72 ? 17.284 -3.760 -20.120 1.00 63.56 72 ASP A CA 1
ATOM 550 C C . ASP A 1 72 ? 16.601 -2.403 -20.422 1.00 63.56 72 ASP A C 1
ATOM 552 O O . ASP A 1 72 ? 17.159 -1.573 -21.147 1.00 63.56 72 ASP A O 1
ATOM 556 N N . GLN A 1 73 ? 15.417 -2.135 -19.856 1.00 56.56 73 GLN A N 1
ATOM 557 C CA . GLN A 1 73 ? 14.753 -0.823 -19.848 1.00 56.56 73 GLN A CA 1
ATOM 558 C C . GLN A 1 73 ? 14.177 -0.519 -18.465 1.00 56.56 73 GLN A C 1
ATOM 560 O O . GLN A 1 73 ? 13.684 -1.398 -17.773 1.00 56.56 73 GLN A O 1
ATOM 565 N N . GLU A 1 74 ? 14.202 0.749 -18.059 1.00 52.75 74 GLU A N 1
ATOM 566 C CA . GLU A 1 74 ? 13.445 1.223 -16.897 1.00 52.75 74 GLU A CA 1
ATOM 567 C C . GLU A 1 74 ? 11.956 0.915 -17.146 1.00 52.75 74 GLU A C 1
ATOM 569 O O . GLU A 1 74 ? 11.313 1.581 -17.961 1.00 52.75 74 GLU A O 1
ATOM 574 N N . GLY A 1 75 ? 11.441 -0.153 -16.527 1.00 50.53 75 GLY A N 1
ATOM 575 C CA . GLY A 1 75 ? 10.080 -0.641 -16.754 1.00 50.53 75 GLY A CA 1
ATOM 576 C C . GLY A 1 75 ? 9.047 0.460 -16.505 1.00 50.53 75 GLY A C 1
ATOM 577 O O . GLY A 1 75 ? 9.130 1.168 -15.501 1.00 50.53 75 GLY A O 1
ATOM 578 N N . THR A 1 76 ? 8.110 0.619 -17.444 1.00 44.81 76 THR A N 1
ATOM 579 C CA . THR A 1 76 ? 7.027 1.618 -17.385 1.00 44.81 76 THR A CA 1
ATOM 580 C C . THR A 1 76 ? 5.958 1.265 -16.367 1.00 44.81 76 THR A C 1
ATOM 582 O O . THR A 1 76 ? 5.536 0.084 -16.380 1.00 44.81 76 THR A O 1
#

Radius of gyration: 15.5 Å; chains: 1; bounding box: 34×30×39 Å

Foldseek 3Di:
DDDDPNHDFDDAAADEDQVVVVVVCVDPPNVVDDDDPDTLVPDPRRDPLRYWDWDDDDPGIDTDHDDDTDPVDNDD

Sequence (76 aa):
MVHVANDRVLTTQLMFDEALNSTVYAAAPYSAHTGRDTFNDNDNIYAETMLMKVVEDGDGHLSVINFSVDADQEGT

pLDDT: mean 91.76, std 11.55, range [44.81, 98.44]